Protein AF-A0A7S3UIX7-F1 (afdb_monomer_lite)

Structure (mmCIF, N/CA/C/O backbone):
data_AF-A0A7S3UIX7-F1
#
_entry.id   AF-A0A7S3UIX7-F1
#
loop_
_atom_site.group_PDB
_atom_site.id
_atom_site.type_symbol
_atom_site.label_atom_id
_atom_site.label_alt_id
_atom_site.label_comp_id
_atom_site.label_asym_id
_atom_site.label_entity_id
_atom_site.label_seq_id
_atom_site.pdbx_PDB_ins_code
_atom_site.Cartn_x
_atom_site.Cartn_y
_atom_site.Cartn_z
_atom_site.occupancy
_atom_site.B_iso_or_equiv
_atom_site.auth_seq_id
_atom_site.auth_comp_id
_atom_site.auth_asym_id
_atom_site.auth_atom_id
_atom_site.pdbx_PDB_model_num
ATOM 1 N N . HIS A 1 1 ? -2.272 9.940 -1.926 1.00 57.38 1 HIS A N 1
ATOM 2 C CA . HIS A 1 1 ? -2.613 10.553 -0.628 1.00 57.38 1 HIS A CA 1
ATOM 3 C C . HIS A 1 1 ? -4.108 10.822 -0.486 1.00 57.38 1 HIS A C 1
ATOM 5 O O . HIS A 1 1 ? -4.734 10.065 0.237 1.00 57.38 1 HIS A O 1
ATOM 11 N N . LEU A 1 2 ? -4.716 11.775 -1.211 1.00 64.00 2 LEU A N 1
ATOM 12 C CA . LEU A 1 2 ? -6.128 12.153 -0.989 1.00 64.00 2 LEU A CA 1
ATOM 13 C C . LEU A 1 2 ? -7.134 10.986 -1.111 1.00 64.00 2 LEU A C 1
ATOM 15 O O . LEU A 1 2 ? -7.957 10.786 -0.228 1.00 64.00 2 LEU A O 1
ATOM 19 N N . ALA A 1 3 ? -7.010 10.164 -2.160 1.00 70.06 3 ALA A N 1
ATOM 20 C CA . ALA A 1 3 ? -7.900 9.020 -2.390 1.00 70.06 3 ALA A CA 1
ATOM 21 C C . ALA A 1 3 ? -7.792 7.920 -1.314 1.00 70.06 3 ALA A C 1
ATOM 23 O O . ALA A 1 3 ? -8.774 7.248 -1.026 1.00 70.06 3 ALA A O 1
ATOM 24 N N . ILE A 1 4 ? -6.611 7.751 -0.709 1.00 74.06 4 ILE A N 1
ATOM 25 C CA . ILE A 1 4 ? -6.388 6.800 0.393 1.00 74.06 4 ILE A CA 1
ATOM 26 C C . ILE A 1 4 ? -6.925 7.398 1.700 1.00 74.06 4 ILE A C 1
ATOM 28 O O . ILE A 1 4 ? -7.635 6.722 2.433 1.00 74.06 4 ILE A O 1
ATOM 32 N N . GLY A 1 5 ? -6.677 8.690 1.942 1.00 76.88 5 GLY A N 1
ATOM 33 C CA . GLY A 1 5 ? -7.196 9.400 3.113 1.00 76.88 5 GLY A CA 1
ATOM 34 C C . GLY A 1 5 ? -8.725 9.392 3.195 1.00 76.88 5 GLY A C 1
ATOM 35 O O . GLY A 1 5 ? -9.280 9.181 4.266 1.00 76.88 5 GLY A O 1
ATOM 36 N N . MET A 1 6 ? -9.418 9.527 2.059 1.00 82.69 6 MET A N 1
ATOM 37 C CA . MET A 1 6 ? -10.884 9.418 2.008 1.00 82.69 6 MET A CA 1
ATOM 38 C C . MET A 1 6 ? -11.396 8.035 2.431 1.00 82.69 6 MET A C 1
ATOM 40 O O . MET A 1 6 ? -12.455 7.934 3.046 1.00 82.69 6 MET A O 1
ATOM 44 N N . LYS A 1 7 ? -10.647 6.966 2.138 1.00 84.31 7 LYS A N 1
ATOM 45 C CA . LYS A 1 7 ? -11.029 5.594 2.500 1.00 84.31 7 LYS A CA 1
ATOM 46 C C . LYS A 1 7 ? -10.912 5.345 4.005 1.00 84.31 7 LYS A C 1
ATOM 48 O O . LYS A 1 7 ? -11.745 4.628 4.548 1.00 84.31 7 LYS A O 1
ATOM 53 N N . PHE A 1 8 ? -9.969 5.991 4.695 1.00 85.44 8 PHE A N 1
ATOM 54 C CA . PHE A 1 8 ? -9.838 5.875 6.152 1.00 85.44 8 PHE A CA 1
ATOM 55 C C . PHE A 1 8 ? -11.070 6.359 6.927 1.00 85.44 8 PHE A C 1
ATOM 57 O O . PHE A 1 8 ? -11.360 5.833 8.003 1.00 85.44 8 PHE A O 1
ATOM 64 N N . GLY A 1 9 ? -11.830 7.305 6.364 1.00 86.38 9 GLY A N 1
ATOM 65 C CA . GLY A 1 9 ? -13.025 7.879 6.990 1.00 86.38 9 GLY A CA 1
ATOM 66 C C . GLY A 1 9 ? -14.202 6.912 7.159 1.00 86.38 9 GLY A C 1
ATOM 67 O O . GLY A 1 9 ? -15.184 7.267 7.803 1.00 86.38 9 GLY A O 1
ATOM 68 N N . SER A 1 10 ? -14.124 5.693 6.615 1.00 91.88 10 SER A N 1
ATOM 69 C CA . SER A 1 10 ? -15.179 4.679 6.731 1.00 91.88 10 SER A CA 1
ATOM 70 C C . SER A 1 10 ? -14.594 3.300 7.015 1.00 91.88 10 SER A C 1
ATOM 72 O O . SER A 1 10 ? -13.505 2.978 6.545 1.00 91.88 10 SER A O 1
ATOM 74 N N . GLN A 1 11 ? -15.328 2.464 7.752 1.00 92.44 11 GLN A N 1
ATOM 75 C CA . GLN A 1 11 ? -14.916 1.080 8.003 1.00 92.44 11 GLN A CA 1
ATOM 76 C C . GLN A 1 11 ? -14.789 0.289 6.694 1.00 92.44 11 GLN A C 1
ATOM 78 O O . GLN A 1 11 ? -13.800 -0.405 6.490 1.00 92.44 11 GLN A O 1
ATOM 83 N N . GLU A 1 12 ? -15.741 0.449 5.772 1.00 92.81 12 GLU A N 1
ATOM 84 C CA . GLU A 1 12 ? -15.696 -0.192 4.453 1.00 92.81 12 GLU A CA 1
ATOM 85 C C . GLU A 1 12 ? -14.441 0.207 3.664 1.00 92.81 12 GLU A C 1
ATOM 87 O O . GLU A 1 12 ? -13.734 -0.651 3.141 1.00 92.81 12 GLU A O 1
ATOM 92 N N . GLY A 1 13 ? -14.103 1.500 3.639 1.00 90.12 13 GLY A N 1
ATOM 93 C CA . GLY A 1 13 ? -12.897 1.975 2.969 1.00 90.12 13 GLY A CA 1
ATOM 94 C C . GLY A 1 13 ? -11.610 1.446 3.605 1.00 90.12 13 GLY A C 1
ATOM 95 O O . GLY A 1 13 ? -10.669 1.115 2.883 1.00 90.12 13 GLY A O 1
ATOM 96 N N . ARG A 1 14 ? -11.571 1.297 4.935 1.00 90.06 14 ARG A N 1
ATOM 97 C CA . ARG A 1 14 ? -10.450 0.650 5.634 1.00 90.06 14 ARG A CA 1
ATOM 98 C C . ARG A 1 14 ? -10.313 -0.821 5.245 1.00 90.06 14 ARG A C 1
ATOM 100 O O . ARG A 1 14 ? -9.222 -1.235 4.873 1.00 90.06 14 ARG A O 1
ATOM 107 N N . ARG A 1 15 ? -11.411 -1.579 5.222 1.00 91.38 15 ARG A N 1
ATOM 108 C CA . ARG A 1 15 ? -11.419 -2.996 4.813 1.00 91.38 15 ARG A CA 1
ATOM 109 C C . ARG A 1 15 ? -11.020 -3.185 3.349 1.00 91.38 15 ARG A C 1
ATOM 111 O O . ARG A 1 15 ? -10.289 -4.118 3.021 1.00 91.38 15 ARG A O 1
ATOM 118 N N . GLU A 1 16 ? -11.441 -2.279 2.466 1.00 88.81 16 GLU A N 1
ATOM 119 C CA . GLU A 1 16 ? -11.004 -2.277 1.067 1.00 88.81 16 GLU A CA 1
ATOM 120 C C . GLU A 1 16 ? -9.486 -2.087 0.958 1.00 88.81 16 GLU A C 1
ATOM 122 O O . GLU A 1 16 ? -8.826 -2.811 0.210 1.00 88.81 16 GLU A O 1
ATOM 127 N N . LEU A 1 17 ? -8.922 -1.132 1.705 1.00 86.06 17 LEU A N 1
ATOM 128 C CA . LEU A 1 17 ? -7.478 -0.908 1.736 1.00 86.06 17 LEU A CA 1
ATOM 129 C C . LEU A 1 17 ? -6.737 -2.117 2.315 1.00 86.06 17 LEU A C 1
ATOM 131 O O . LEU A 1 17 ? -5.776 -2.574 1.701 1.00 86.06 17 LEU A O 1
ATOM 135 N N . GLU A 1 18 ? -7.203 -2.677 3.430 1.00 86.38 18 GLU A N 1
ATOM 136 C CA . GLU A 1 18 ? -6.611 -3.877 4.029 1.00 86.38 18 GLU A CA 1
ATOM 137 C C . GLU A 1 18 ? -6.583 -5.034 3.022 1.00 86.38 18 GLU A C 1
ATOM 139 O O . GLU A 1 18 ? -5.521 -5.583 2.735 1.00 86.38 18 GLU A O 1
ATOM 144 N N . SER A 1 19 ? -7.701 -5.318 2.352 1.00 86.25 19 SER A N 1
ATOM 145 C CA . SER A 1 19 ? -7.775 -6.360 1.321 1.00 86.25 19 SER A CA 1
ATOM 146 C C . SER A 1 19 ? -6.859 -6.083 0.117 1.00 86.25 19 SER A C 1
ATOM 148 O O . SER A 1 19 ? -6.091 -6.949 -0.334 1.00 86.25 19 SER A O 1
ATOM 150 N N . LYS A 1 20 ? -6.887 -4.852 -0.412 1.00 83.69 20 LYS A N 1
ATOM 151 C CA . LYS A 1 20 ? -6.087 -4.476 -1.586 1.00 83.69 20 LYS A CA 1
ATOM 152 C C . LYS A 1 20 ? -4.600 -4.555 -1.302 1.00 83.69 20 LYS A C 1
ATOM 154 O O . LYS A 1 20 ? -3.867 -5.065 -2.148 1.00 83.69 20 LYS A O 1
ATOM 159 N N . PHE A 1 21 ? -4.163 -4.114 -0.132 1.00 80.31 21 PHE A N 1
ATOM 160 C CA . PHE A 1 21 ? -2.755 -4.114 0.245 1.00 80.31 21 PHE A CA 1
ATOM 161 C C . PHE A 1 21 ? -2.324 -5.419 0.930 1.00 80.31 21 PHE A C 1
ATOM 163 O O . PHE A 1 21 ? -1.132 -5.651 1.063 1.00 80.31 21 PHE A O 1
ATOM 170 N N . GLY A 1 22 ? -3.247 -6.338 1.233 1.00 77.38 22 GLY A N 1
ATOM 171 C CA . GLY A 1 22 ? -2.921 -7.597 1.912 1.00 77.38 22 GLY A CA 1
ATOM 172 C C . GLY A 1 22 ? -2.535 -7.389 3.377 1.00 77.38 22 GLY A C 1
ATOM 173 O O . GLY A 1 22 ? -1.679 -8.106 3.886 1.00 77.38 22 GLY A O 1
ATOM 174 N N . LEU A 1 23 ? -3.131 -6.379 4.013 1.00 78.94 23 LEU A N 1
ATOM 175 C CA . LEU A 1 23 ? -3.046 -6.129 5.449 1.00 78.94 23 LEU A CA 1
ATOM 176 C C . LEU A 1 23 ? -4.073 -6.997 6.181 1.00 78.94 23 LEU A C 1
ATOM 178 O O . LEU A 1 23 ? -5.005 -7.526 5.567 1.00 78.94 23 LEU A O 1
ATOM 182 N N . CYS A 1 24 ? -3.925 -7.107 7.495 1.00 80.31 24 CYS A N 1
ATOM 183 C CA . CYS A 1 24 ? -4.899 -7.802 8.317 1.00 80.31 24 CYS A CA 1
ATOM 184 C C . CYS A 1 24 ? -6.037 -6.892 8.752 1.00 80.31 24 CYS A C 1
ATOM 186 O O . CYS A 1 24 ? -5.928 -5.665 8.779 1.00 80.31 24 CYS A O 1
ATOM 188 N N . GLU A 1 25 ? -7.159 -7.527 9.081 1.00 84.69 25 GLU A N 1
ATOM 189 C CA . GLU A 1 25 ? -8.307 -6.811 9.600 1.00 84.69 25 GLU A CA 1
ATOM 190 C C . GLU A 1 25 ? -7.926 -6.099 10.901 1.00 84.69 25 GLU A C 1
ATOM 192 O O . GLU A 1 25 ? -7.477 -6.735 11.856 1.00 84.69 25 GLU A O 1
ATOM 197 N N . GLY A 1 26 ? -8.107 -4.780 10.945 1.00 83.06 26 GLY A N 1
ATOM 198 C CA . GLY A 1 26 ? -7.760 -3.986 12.119 1.00 83.06 26 GLY A CA 1
ATOM 199 C C . GLY A 1 26 ? -6.481 -3.164 11.961 1.00 83.06 26 GLY A C 1
ATOM 200 O O . GLY A 1 26 ? -6.235 -2.278 12.782 1.00 83.06 26 GLY A O 1
ATOM 201 N N . ASP A 1 27 ? -5.693 -3.417 10.911 1.00 80.44 27 ASP A N 1
ATOM 202 C CA . ASP A 1 27 ? -4.420 -2.733 10.653 1.00 80.44 27 ASP A CA 1
ATOM 203 C C . ASP A 1 27 ? -4.595 -1.252 10.322 1.00 80.44 27 ASP A C 1
ATOM 205 O O . ASP A 1 27 ? -3.613 -0.522 10.325 1.00 80.44 27 ASP A O 1
ATOM 209 N N . LEU A 1 28 ? -5.818 -0.783 10.052 1.00 85.88 28 LEU A N 1
ATOM 210 C CA . LEU A 1 28 ? -6.094 0.625 9.759 1.00 85.88 28 LEU A CA 1
ATOM 211 C C . LEU A 1 28 ? -7.068 1.288 10.746 1.00 85.88 28 LEU A C 1
ATOM 213 O O . LEU A 1 28 ? -7.547 2.389 10.473 1.00 85.88 28 LEU A O 1
ATOM 217 N N . GLU A 1 29 ? -7.396 0.661 11.880 1.00 87.38 29 GLU A N 1
ATOM 218 C CA . GLU A 1 29 ? -8.487 1.153 12.744 1.00 87.38 29 GLU A CA 1
ATOM 219 C C . GLU A 1 29 ? -8.185 2.439 13.502 1.00 87.38 29 GLU A C 1
ATOM 221 O O . GLU A 1 29 ? -9.116 3.168 13.845 1.00 87.38 29 GLU A O 1
ATOM 226 N N . THR A 1 30 ? -6.912 2.748 13.739 1.00 85.38 30 THR A N 1
ATOM 227 C CA . THR A 1 30 ? -6.527 3.976 14.441 1.00 85.38 30 THR A CA 1
ATOM 228 C C . THR A 1 30 ? -5.795 4.943 13.511 1.00 85.38 30 THR A C 1
ATOM 230 O O . THR A 1 30 ? -5.122 4.501 12.572 1.00 85.38 30 THR A O 1
ATOM 233 N N . PRO A 1 31 ? -5.884 6.265 13.751 1.00 84.50 31 PRO A N 1
ATOM 234 C CA . PRO A 1 31 ? -5.144 7.257 12.973 1.00 84.50 31 PRO A CA 1
ATOM 235 C C . PRO A 1 31 ? -3.633 7.001 12.940 1.00 84.50 31 PRO A C 1
ATOM 237 O O . PRO A 1 31 ? -3.000 7.194 11.908 1.00 84.50 31 PRO A O 1
ATOM 240 N N . GLU A 1 32 ? -3.046 6.518 14.035 1.00 79.56 32 GLU A N 1
ATOM 241 C CA . GLU A 1 32 ? -1.616 6.200 14.120 1.00 79.56 32 GLU A CA 1
ATOM 242 C C . GLU A 1 32 ? -1.237 5.077 13.151 1.00 79.56 32 GLU A C 1
ATOM 244 O O . GLU A 1 32 ? -0.254 5.189 12.419 1.00 79.56 32 GLU A O 1
ATOM 249 N N . LEU A 1 33 ? -2.046 4.018 13.092 1.00 77.56 33 LEU A N 1
ATOM 250 C CA . LEU A 1 33 ? -1.836 2.912 12.164 1.00 77.56 33 LEU A CA 1
ATOM 251 C C . LEU A 1 33 ? -2.044 3.337 10.702 1.00 77.56 33 LEU A C 1
ATOM 253 O O . LEU A 1 33 ? -1.279 2.943 9.822 1.00 77.56 33 LEU A O 1
ATOM 257 N N . GLN A 1 34 ? -3.022 4.208 10.441 1.00 82.69 34 GLN A N 1
ATOM 258 C CA . GLN A 1 34 ? -3.241 4.800 9.117 1.00 82.69 34 GLN A CA 1
ATOM 259 C C . GLN A 1 34 ? -2.037 5.636 8.667 1.00 82.69 34 GLN A C 1
ATOM 261 O O . GLN A 1 34 ? -1.598 5.525 7.520 1.00 82.69 34 GLN A O 1
ATOM 266 N N . ILE A 1 35 ? -1.475 6.440 9.575 1.00 76.75 35 ILE A N 1
ATOM 267 C CA . ILE A 1 35 ? -0.267 7.233 9.331 1.00 76.75 35 ILE A CA 1
ATOM 268 C C . ILE A 1 35 ? 0.911 6.309 9.021 1.00 76.75 35 ILE A C 1
ATOM 270 O O . ILE A 1 35 ? 1.577 6.499 8.002 1.00 76.75 35 ILE A O 1
ATOM 274 N N . LEU A 1 36 ? 1.139 5.273 9.829 1.00 71.81 36 LEU A N 1
ATOM 275 C CA . LEU A 1 36 ? 2.227 4.320 9.598 1.00 71.81 36 LEU A CA 1
ATOM 276 C C . LEU A 1 36 ? 2.090 3.579 8.268 1.00 71.81 36 LEU A C 1
ATOM 278 O O . LEU A 1 36 ? 3.073 3.465 7.534 1.00 71.81 36 LEU A O 1
ATOM 282 N N . PHE A 1 37 ? 0.877 3.163 7.900 1.00 75.81 37 PHE A N 1
ATOM 283 C CA . PHE A 1 37 ? 0.612 2.615 6.574 1.00 75.81 37 PHE A CA 1
ATOM 284 C C . PHE A 1 37 ? 0.954 3.627 5.471 1.00 75.81 37 PHE A C 1
ATOM 286 O O . PHE A 1 37 ? 1.558 3.267 4.465 1.00 75.81 37 PHE A O 1
ATOM 293 N N . THR A 1 38 ? 0.639 4.914 5.636 1.00 72.50 38 THR A N 1
ATOM 294 C CA . THR A 1 38 ? 1.022 5.919 4.629 1.00 72.50 38 THR A CA 1
ATOM 295 C C . THR A 1 38 ? 2.511 6.263 4.596 1.00 72.50 38 THR A C 1
ATOM 297 O O . THR A 1 38 ? 2.979 6.699 3.549 1.00 72.50 38 THR A O 1
ATOM 300 N N . LEU A 1 39 ? 3.251 6.094 5.695 1.00 63.38 39 LEU A N 1
ATOM 301 C CA . LEU A 1 39 ? 4.646 6.537 5.815 1.00 63.38 39 LEU A CA 1
ATOM 302 C C . LEU A 1 39 ? 5.670 5.422 5.584 1.00 63.38 39 LEU A C 1
ATOM 304 O O . LEU A 1 39 ? 6.6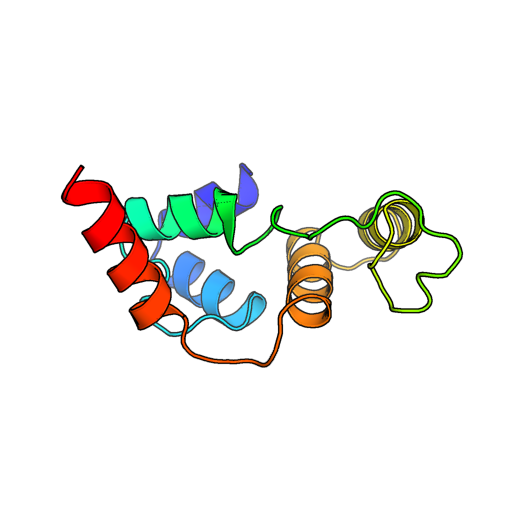47 5.630 4.869 1.00 63.38 39 LEU A O 1
ATOM 308 N N . TYR A 1 40 ? 5.465 4.260 6.199 1.00 57.72 40 TYR A N 1
ATOM 309 C CA . TYR A 1 40 ? 6.481 3.209 6.295 1.00 57.72 40 TYR A CA 1
ATOM 310 C C . TYR A 1 40 ? 6.138 1.979 5.473 1.00 57.72 40 TYR A C 1
ATOM 312 O O . TYR A 1 40 ? 7.026 1.333 4.923 1.00 57.72 40 TYR A O 1
ATOM 320 N N . ASP A 1 41 ? 4.851 1.658 5.398 1.00 57.44 41 ASP A N 1
ATOM 321 C CA . ASP A 1 41 ? 4.444 0.278 5.176 1.00 57.44 41 ASP A CA 1
ATOM 322 C C . ASP A 1 41 ? 3.304 0.140 4.171 1.00 57.44 41 ASP A C 1
ATOM 324 O O . ASP A 1 41 ? 2.618 -0.873 4.166 1.00 57.44 41 ASP A O 1
ATOM 328 N N . GLY A 1 42 ? 3.089 1.135 3.311 1.00 56.81 42 GLY A N 1
ATOM 329 C CA . GLY A 1 42 ? 1.985 1.157 2.350 1.00 56.81 42 GLY A CA 1
ATOM 330 C C . GLY A 1 42 ? 2.326 1.888 1.058 1.00 56.81 42 GLY A C 1
ATOM 331 O O . GLY A 1 42 ? 3.409 1.720 0.503 1.00 56.81 42 GLY A O 1
ATOM 332 N N . ALA A 1 43 ? 1.381 2.678 0.542 1.00 52.53 43 ALA A N 1
ATOM 333 C CA . ALA A 1 43 ? 1.339 3.147 -0.851 1.00 52.53 43 ALA A CA 1
ATOM 334 C C . ALA A 1 43 ? 2.586 3.887 -1.385 1.00 52.53 43 ALA A C 1
ATOM 336 O O . ALA A 1 43 ? 2.736 4.012 -2.599 1.00 52.53 43 ALA A O 1
ATOM 337 N N . THR A 1 44 ? 3.460 4.389 -0.517 1.00 53.62 44 THR A N 1
ATOM 338 C CA . THR A 1 44 ? 4.689 5.120 -0.874 1.00 53.62 44 THR A CA 1
ATOM 339 C C . THR A 1 44 ? 5.963 4.472 -0.328 1.00 53.62 44 THR A C 1
ATOM 341 O O . THR A 1 44 ? 7.049 4.863 -0.746 1.00 53.62 44 THR A O 1
ATOM 344 N N . GLY A 1 45 ? 5.851 3.458 0.540 1.00 56.50 45 GLY A N 1
ATOM 345 C CA . GLY A 1 45 ? 6.963 2.780 1.222 1.00 56.50 45 GLY A CA 1
ATOM 346 C C . GLY A 1 45 ? 7.730 1.788 0.342 1.00 56.50 45 GLY A C 1
ATOM 347 O O . GLY A 1 45 ? 8.259 0.791 0.828 1.00 56.50 45 GLY A O 1
ATOM 348 N N . VAL A 1 46 ? 7.763 2.012 -0.972 1.00 58.31 46 VAL A N 1
ATOM 349 C CA . VAL A 1 46 ? 8.536 1.170 -1.886 1.00 58.31 46 VAL A CA 1
ATOM 350 C C . VAL A 1 46 ? 10.007 1.493 -1.660 1.00 58.31 46 VAL A C 1
ATOM 352 O O . VAL A 1 46 ? 10.435 2.618 -1.917 1.00 58.31 46 VAL A O 1
ATOM 355 N N . LYS A 1 47 ? 10.788 0.517 -1.182 1.00 58.00 47 LYS A N 1
ATOM 356 C CA . LYS A 1 47 ? 12.249 0.631 -1.159 1.00 58.00 47 LYS A CA 1
ATOM 357 C C . LYS A 1 47 ? 12.730 0.726 -2.603 1.00 58.00 47 LYS A C 1
ATOM 359 O O . LYS A 1 47 ? 12.824 -0.272 -3.307 1.00 58.00 47 LYS A O 1
ATOM 364 N N . LEU A 1 48 ? 12.954 1.953 -3.058 1.00 57.78 48 LEU A N 1
ATOM 365 C CA . LEU A 1 48 ? 13.518 2.220 -4.367 1.00 57.78 48 LEU A CA 1
ATOM 366 C C . LEU A 1 48 ? 15.017 1.966 -4.284 1.00 57.78 48 LEU A C 1
ATOM 368 O O . LEU A 1 48 ? 15.762 2.783 -3.745 1.00 57.78 48 LEU A O 1
ATOM 372 N N . GLU A 1 49 ? 15.462 0.849 -4.842 1.00 57.97 49 GLU A N 1
ATOM 373 C CA . GLU A 1 49 ? 16.866 0.711 -5.200 1.00 57.97 49 GLU A CA 1
ATOM 374 C C . GLU A 1 49 ? 17.098 1.661 -6.385 1.00 57.97 49 GLU A C 1
ATOM 376 O O . GLU A 1 49 ? 16.457 1.567 -7.437 1.00 57.97 49 GLU A O 1
ATOM 381 N N . TYR A 1 50 ? 17.907 2.698 -6.159 1.00 52.28 50 TYR A N 1
ATOM 382 C CA . TYR A 1 50 ? 18.147 3.807 -7.086 1.00 52.28 50 TYR A CA 1
ATOM 383 C C . TYR A 1 50 ? 18.577 3.299 -8.469 1.00 52.28 50 TYR A C 1
ATOM 385 O O . TYR A 1 50 ? 19.755 3.062 -8.685 1.00 52.28 50 TYR A O 1
ATOM 393 N N . ASN A 1 51 ? 17.631 3.156 -9.410 1.00 55.69 51 ASN A N 1
ATOM 394 C CA . ASN A 1 51 ? 17.874 2.793 -10.816 1.00 55.69 51 ASN A CA 1
ATOM 395 C C . ASN A 1 51 ? 18.970 1.731 -11.023 1.00 55.69 51 ASN A C 1
ATOM 397 O O . ASN A 1 51 ? 19.707 1.809 -12.007 1.00 55.69 51 ASN A O 1
ATOM 401 N N . ASP A 1 52 ? 19.080 0.761 -10.112 1.00 59.00 52 ASP A N 1
ATOM 402 C CA . ASP A 1 52 ? 20.141 -0.230 -10.192 1.00 59.00 52 ASP A CA 1
ATOM 403 C C . ASP A 1 52 ? 19.908 -1.062 -11.468 1.00 59.00 52 ASP A C 1
ATOM 405 O O . ASP A 1 52 ? 18.825 -1.639 -11.638 1.00 59.00 52 ASP A O 1
ATOM 409 N N . PRO A 1 53 ? 20.855 -1.078 -12.424 1.00 60.88 53 PRO A N 1
ATOM 410 C CA . PRO A 1 53 ? 20.714 -1.864 -13.642 1.00 60.88 53 PRO A CA 1
ATOM 411 C C . PRO A 1 53 ? 20.662 -3.377 -13.374 1.00 60.88 53 PRO A C 1
ATOM 413 O O . PRO A 1 53 ? 20.152 -4.104 -14.222 1.00 60.88 53 PRO A O 1
ATOM 416 N N . LEU A 1 54 ? 21.124 -3.842 -12.207 1.00 68.69 54 LEU A N 1
ATOM 417 C CA . LEU A 1 54 ? 21.039 -5.236 -11.750 1.00 68.69 54 LEU A CA 1
ATOM 418 C C . LEU A 1 54 ? 19.669 -5.580 -11.144 1.00 68.69 54 LEU A C 1
ATOM 420 O O . LEU A 1 54 ? 19.406 -6.718 -10.755 1.00 68.69 54 LEU A O 1
ATOM 424 N N . CYS A 1 55 ? 18.768 -4.600 -11.072 1.00 67.44 55 CYS A N 1
ATOM 425 C CA . CYS A 1 55 ? 17.435 -4.756 -10.524 1.00 67.44 55 CYS A CA 1
ATOM 426 C C . CYS A 1 55 ? 16.496 -5.441 -11.533 1.00 67.44 55 CYS A C 1
ATOM 428 O O . CYS A 1 55 ? 15.725 -4.819 -12.283 1.00 67.44 55 CYS A O 1
ATOM 430 N N . GLU A 1 56 ? 16.573 -6.769 -11.562 1.00 69.44 56 GLU A N 1
ATOM 431 C CA . GLU A 1 56 ? 15.813 -7.602 -12.496 1.00 69.44 56 GLU A CA 1
ATOM 432 C C . GLU A 1 56 ? 14.350 -7.785 -12.077 1.00 69.44 56 GLU A C 1
ATOM 434 O O . GLU A 1 56 ? 13.484 -7.919 -12.943 1.00 69.44 56 GLU A O 1
ATOM 439 N N . LYS A 1 57 ? 14.044 -7.675 -10.776 1.00 70.88 57 LYS A N 1
ATOM 440 C CA . LYS A 1 57 ? 12.685 -7.835 -10.233 1.00 70.88 57 LYS A CA 1
ATOM 441 C C . LYS A 1 57 ? 11.696 -6.804 -10.794 1.00 70.88 57 LYS A C 1
ATOM 443 O O . LYS A 1 57 ? 12.059 -5.711 -11.249 1.00 70.88 57 LYS A O 1
ATOM 448 N N . ASP A 1 58 ? 10.414 -7.150 -10.769 1.00 68.94 58 ASP A N 1
ATOM 449 C CA . ASP A 1 58 ? 9.354 -6.210 -11.119 1.00 68.94 58 ASP A CA 1
ATOM 450 C C . ASP A 1 58 ? 9.241 -5.104 -10.067 1.00 68.94 58 ASP A C 1
ATOM 452 O O . ASP A 1 58 ? 9.385 -5.337 -8.871 1.00 68.94 58 ASP A O 1
ATOM 456 N N . TYR A 1 59 ? 9.005 -3.876 -10.535 1.00 73.44 59 TYR A N 1
ATOM 457 C CA . TYR A 1 59 ? 8.795 -2.684 -9.697 1.00 73.44 59 TYR A CA 1
ATOM 458 C C . TYR A 1 59 ? 9.913 -2.361 -8.702 1.00 73.44 59 TYR A C 1
ATOM 460 O O . TYR A 1 59 ? 9.660 -1.715 -7.692 1.00 73.44 59 TYR A O 1
ATOM 468 N N . CYS A 1 60 ? 11.139 -2.774 -9.003 1.00 71.12 60 CYS A N 1
ATOM 469 C CA . CYS A 1 60 ? 12.280 -2.563 -8.122 1.00 71.12 60 CYS A CA 1
ATOM 470 C C . CYS A 1 60 ? 13.097 -1.301 -8.485 1.00 71.12 60 CYS A C 1
ATOM 472 O O . CYS A 1 60 ? 13.913 -0.831 -7.701 1.00 71.12 60 CYS A O 1
ATOM 474 N N . ASN A 1 61 ? 12.824 -0.694 -9.652 1.00 72.62 61 ASN A N 1
ATOM 475 C CA . ASN A 1 61 ? 13.358 0.612 -10.041 1.00 72.62 61 ASN A CA 1
ATOM 476 C C . ASN A 1 61 ? 12.250 1.600 -10.441 1.00 72.62 61 ASN A C 1
ATOM 478 O O . ASN A 1 61 ? 11.140 1.217 -10.833 1.00 72.62 61 ASN A O 1
ATOM 482 N N . ILE A 1 62 ? 12.576 2.896 -10.386 1.00 76.50 62 ILE A N 1
ATOM 483 C CA . ILE A 1 62 ? 11.609 3.975 -10.623 1.00 76.50 62 ILE A CA 1
ATOM 484 C C . ILE A 1 62 ? 11.031 3.949 -12.043 1.00 76.50 62 ILE A C 1
ATOM 486 O O . ILE A 1 62 ? 9.846 4.213 -12.212 1.00 76.50 62 ILE A O 1
ATOM 490 N N . LYS A 1 63 ? 11.804 3.555 -13.068 1.00 78.56 63 LYS A N 1
ATOM 491 C CA . LYS A 1 63 ? 11.293 3.461 -14.449 1.00 78.56 63 LYS A CA 1
ATOM 492 C C . LYS A 1 63 ? 10.179 2.417 -14.565 1.00 78.56 63 LYS A C 1
ATOM 494 O O . LYS A 1 63 ? 9.135 2.706 -15.151 1.00 78.56 63 LYS A O 1
ATOM 499 N N . LYS A 1 64 ? 10.376 1.227 -13.988 1.00 78.88 64 LYS A N 1
ATOM 500 C CA . LYS A 1 64 ? 9.385 0.138 -13.973 1.00 78.88 64 LYS A CA 1
ATOM 501 C C . LYS A 1 64 ? 8.136 0.533 -13.174 1.00 78.88 64 LYS A C 1
ATOM 503 O O . LYS A 1 64 ? 7.018 0.300 -13.635 1.00 78.88 64 LYS A O 1
ATOM 508 N N . ILE A 1 65 ? 8.308 1.197 -12.029 1.00 79.25 65 ILE A N 1
ATOM 509 C CA . ILE A 1 65 ? 7.196 1.722 -11.218 1.00 79.25 65 ILE A CA 1
ATOM 510 C C . ILE A 1 65 ? 6.406 2.782 -11.990 1.00 79.25 65 ILE A C 1
ATOM 512 O O . ILE A 1 65 ? 5.191 2.658 -12.137 1.00 79.25 65 ILE A O 1
ATOM 516 N N . CYS A 1 66 ? 7.077 3.790 -12.550 1.00 81.56 66 CYS A N 1
ATOM 517 C CA . CYS A 1 66 ? 6.426 4.836 -13.335 1.00 81.56 66 CYS A CA 1
ATOM 518 C C . CYS A 1 66 ? 5.678 4.254 -14.538 1.00 81.56 66 CYS A C 1
ATOM 520 O O . CYS A 1 66 ? 4.559 4.680 -14.821 1.00 81.56 66 CYS A O 1
ATOM 522 N N . ALA A 1 67 ? 6.241 3.251 -15.218 1.00 84.81 67 ALA A N 1
ATOM 523 C CA . ALA A 1 67 ? 5.564 2.575 -16.320 1.00 84.81 67 ALA A CA 1
ATOM 524 C C . ALA A 1 67 ? 4.255 1.900 -15.869 1.00 84.81 67 ALA A C 1
ATOM 526 O O . ALA A 1 67 ? 3.242 2.051 -16.549 1.00 84.81 67 ALA A O 1
ATOM 527 N N . LYS A 1 68 ? 4.240 1.221 -14.712 1.00 84.81 68 LYS A N 1
ATOM 528 C CA . LYS A 1 68 ? 3.019 0.615 -14.146 1.00 84.81 68 LYS A CA 1
ATOM 529 C C . LYS A 1 68 ? 1.994 1.667 -13.728 1.00 84.81 68 LYS A C 1
ATOM 531 O O . LYS A 1 68 ? 0.806 1.487 -13.975 1.00 84.81 68 LYS A O 1
ATOM 536 N N . LEU A 1 69 ? 2.438 2.773 -13.131 1.00 83.50 69 LEU A N 1
ATOM 537 C CA . LEU A 1 69 ? 1.542 3.846 -12.691 1.00 83.50 69 LEU A CA 1
ATOM 538 C C . LEU A 1 69 ? 0.883 4.571 -13.878 1.00 83.50 69 LEU A C 1
ATOM 540 O O . LEU A 1 69 ? -0.319 4.842 -13.849 1.00 83.50 69 LEU A O 1
ATOM 544 N N . THR A 1 70 ? 1.645 4.832 -14.942 1.00 83.81 70 THR A N 1
ATOM 545 C CA . THR A 1 70 ? 1.214 5.670 -16.079 1.00 83.81 70 THR A CA 1
ATOM 546 C C . THR A 1 70 ? 0.536 4.907 -17.219 1.00 83.81 70 THR A C 1
ATOM 548 O O . THR A 1 70 ? -0.165 5.524 -18.017 1.00 83.81 70 THR A O 1
ATOM 551 N N . LYS A 1 71 ? 0.691 3.579 -17.307 1.00 83.94 71 LYS A N 1
ATOM 552 C CA . LYS A 1 71 ? 0.084 2.746 -18.364 1.00 83.94 71 LYS A CA 1
ATOM 553 C C . LYS A 1 71 ? -1.087 1.905 -17.843 1.00 83.94 71 LYS A C 1
ATOM 555 O O . LYS A 1 71 ? -1.191 1.640 -16.650 1.00 83.94 71 LYS A O 1
ATOM 560 N N . GLY A 1 72 ? -1.967 1.462 -18.742 1.00 82.62 72 GLY A N 1
ATOM 561 C CA . GLY A 1 72 ? -3.077 0.546 -18.433 1.00 82.62 72 GLY A CA 1
ATOM 562 C C . GLY A 1 72 ? -4.347 1.217 -17.891 1.00 82.62 72 GLY A C 1
ATOM 563 O O . GLY A 1 72 ? -4.336 2.389 -17.519 1.00 82.62 72 GLY A O 1
ATOM 564 N N . LYS A 1 73 ? -5.444 0.445 -17.865 1.00 86.75 73 LYS A N 1
ATOM 565 C CA . LYS A 1 73 ? -6.797 0.885 -17.461 1.00 86.75 73 LYS A CA 1
ATOM 566 C C . LYS A 1 73 ? -7.107 0.685 -15.969 1.00 86.75 73 LYS A C 1
ATOM 568 O O . LYS A 1 73 ? -8.163 1.107 -15.516 1.00 86.75 73 LYS A O 1
ATOM 573 N N . GLU A 1 74 ? -6.221 0.023 -15.224 1.00 85.69 74 GLU A N 1
ATOM 574 C CA . GLU A 1 74 ? -6.376 -0.206 -13.780 1.00 85.69 74 GLU A CA 1
ATOM 575 C C . GLU A 1 74 ? -6.416 1.120 -13.007 1.00 85.69 74 GLU A C 1
ATOM 577 O O . GLU A 1 74 ? -5.760 2.098 -13.395 1.00 85.69 74 GLU A O 1
ATOM 582 N N . SER A 1 75 ? -7.134 1.137 -11.880 1.00 85.12 75 SER A N 1
ATOM 583 C CA . SER A 1 75 ? -7.154 2.302 -11.000 1.00 85.12 75 SER A CA 1
ATOM 584 C C . SER A 1 75 ? -5.765 2.557 -10.406 1.00 85.12 75 SER A C 1
ATOM 586 O O . SER A 1 75 ? -4.945 1.647 -10.248 1.00 85.12 75 SER A O 1
ATOM 588 N N . LEU A 1 76 ? -5.488 3.811 -10.037 1.00 82.31 76 LEU A N 1
ATOM 589 C CA . LEU A 1 76 ? -4.233 4.154 -9.366 1.00 82.31 76 LEU A CA 1
ATOM 590 C C . LEU A 1 76 ? -4.047 3.346 -8.071 1.00 82.31 76 LEU A C 1
ATOM 592 O O . LEU A 1 76 ? -2.932 2.942 -7.758 1.00 82.31 76 LEU A O 1
ATOM 596 N N . LEU A 1 77 ? -5.138 3.072 -7.351 1.00 79.94 77 LEU A N 1
ATOM 597 C CA . LEU A 1 77 ? -5.110 2.301 -6.111 1.00 79.94 77 LEU A CA 1
ATOM 598 C C . LEU A 1 77 ? -4.698 0.842 -6.355 1.00 79.94 77 LEU A C 1
ATOM 600 O O . LEU A 1 77 ? -3.859 0.322 -5.626 1.00 79.94 77 LEU A O 1
ATOM 604 N N . ASP A 1 78 ? -5.213 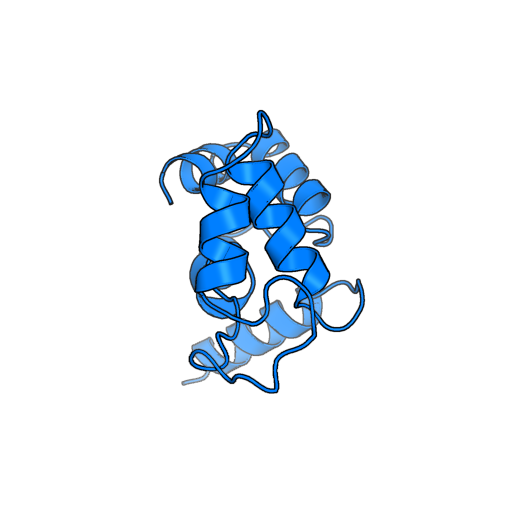0.214 -7.414 1.00 83.19 78 ASP A N 1
ATOM 605 C CA . ASP A 1 78 ? -4.863 -1.167 -7.779 1.00 83.19 78 ASP A CA 1
ATOM 606 C C . ASP A 1 78 ? -3.405 -1.290 -8.226 1.00 83.19 78 ASP A C 1
ATOM 608 O O . ASP A 1 78 ? -2.700 -2.239 -7.870 1.00 83.19 78 ASP A O 1
ATOM 612 N N . LYS A 1 79 ? -2.916 -0.292 -8.968 1.00 83.25 79 LYS A N 1
ATOM 613 C CA . LYS A 1 79 ? -1.512 -0.229 -9.383 1.00 83.25 79 LYS A CA 1
ATOM 614 C C . LYS A 1 79 ? -0.585 -0.119 -8.173 1.00 83.25 79 LYS A C 1
ATOM 616 O O . LYS A 1 79 ? 0.400 -0.851 -8.104 1.00 83.25 79 LYS A O 1
ATOM 621 N N . LEU A 1 80 ? -0.919 0.742 -7.209 1.00 79.00 80 LEU A N 1
ATOM 622 C CA . LEU A 1 80 ? -0.158 0.898 -5.965 1.00 79.00 80 LEU A CA 1
ATOM 623 C C . LEU A 1 80 ? -0.188 -0.374 -5.113 1.00 79.00 80 LEU A C 1
ATOM 625 O O . LEU A 1 80 ? 0.857 -0.808 -4.639 1.00 79.00 80 LEU A O 1
ATOM 629 N N . ALA A 1 81 ? -1.351 -1.011 -4.982 1.00 79.19 81 ALA A N 1
ATOM 630 C CA . ALA A 1 81 ? -1.499 -2.286 -4.286 1.00 79.19 81 ALA A CA 1
ATOM 631 C C . ALA A 1 81 ? -0.651 -3.407 -4.918 1.00 79.19 81 ALA A C 1
ATOM 633 O O . ALA A 1 81 ? -0.031 -4.200 -4.212 1.00 79.19 81 ALA A O 1
ATOM 634 N N . THR A 1 82 ? -0.573 -3.447 -6.250 1.00 81.88 82 THR A N 1
ATOM 635 C CA . THR A 1 82 ? 0.263 -4.411 -6.985 1.00 81.88 82 THR A CA 1
ATOM 636 C C . THR A 1 82 ? 1.750 -4.192 -6.705 1.00 81.88 82 THR A C 1
ATOM 638 O O . THR A 1 82 ? 2.472 -5.134 -6.374 1.00 81.88 82 THR A O 1
ATOM 641 N N . ILE A 1 83 ? 2.207 -2.939 -6.806 1.00 78.06 83 ILE A N 1
ATOM 642 C CA . ILE A 1 83 ? 3.598 -2.565 -6.518 1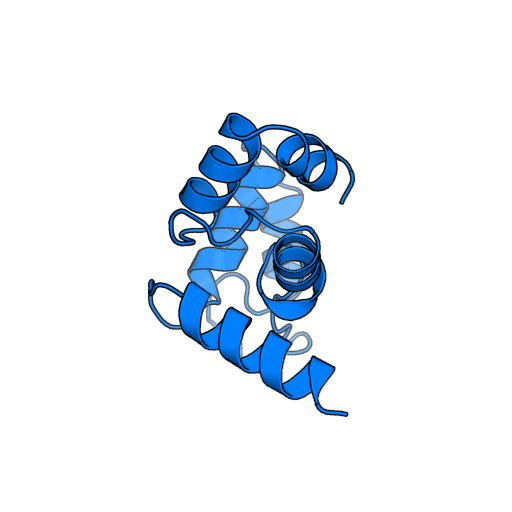.00 78.06 83 ILE A CA 1
ATOM 643 C C .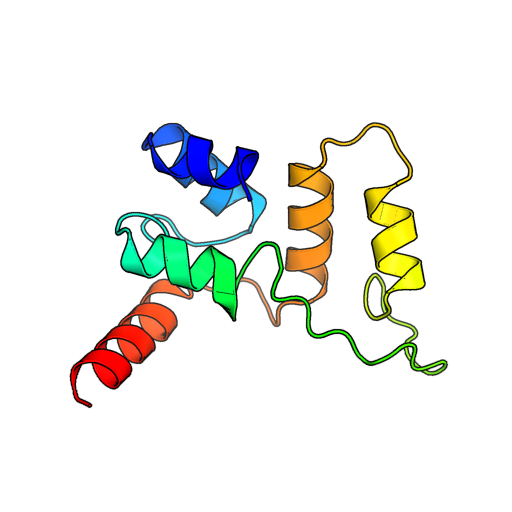 ILE A 1 83 ? 3.948 -2.918 -5.069 1.00 78.06 83 ILE A C 1
ATOM 645 O O . ILE A 1 83 ? 5.014 -3.473 -4.812 1.00 78.06 83 ILE A O 1
ATOM 649 N N . TYR A 1 84 ? 3.031 -2.644 -4.141 1.00 76.94 84 TYR A N 1
ATOM 650 C CA . TYR A 1 84 ? 3.183 -2.954 -2.727 1.00 76.94 84 TYR A CA 1
ATOM 651 C C . TYR A 1 84 ? 3.379 -4.454 -2.475 1.00 76.94 84 TYR A C 1
ATOM 653 O O . TYR A 1 84 ? 4.393 -4.862 -1.912 1.00 76.94 84 TYR A O 1
ATOM 661 N N . LYS A 1 85 ? 2.457 -5.289 -2.969 1.00 75.50 85 LYS A N 1
ATOM 662 C CA . LYS A 1 85 ? 2.495 -6.750 -2.790 1.00 75.50 85 LYS A CA 1
ATOM 663 C C . LYS A 1 85 ? 3.742 -7.401 -3.390 1.00 75.50 85 LYS A C 1
ATOM 665 O O . LYS A 1 85 ? 4.213 -8.403 -2.870 1.00 75.50 85 LYS A O 1
ATOM 670 N N . THR A 1 86 ? 4.284 -6.827 -4.461 1.00 75.00 86 THR A N 1
ATOM 671 C CA . THR A 1 86 ? 5.483 -7.351 -5.137 1.00 75.00 86 THR A CA 1
ATOM 672 C C . THR A 1 86 ? 6.771 -7.062 -4.357 1.00 75.00 86 THR A C 1
ATOM 674 O O . THR A 1 86 ? 7.728 -7.825 -4.448 1.00 75.00 86 THR A O 1
ATOM 677 N N . ASN A 1 87 ? 6.804 -5.972 -3.584 1.00 67.50 87 ASN A N 1
ATOM 678 C CA . ASN A 1 87 ? 8.006 -5.507 -2.886 1.00 67.50 87 ASN A CA 1
ATOM 679 C C . ASN A 1 87 ? 8.040 -5.860 -1.389 1.00 67.50 87 ASN A C 1
ATOM 681 O O . ASN A 1 87 ? 9.062 -5.642 -0.737 1.00 67.50 87 ASN A O 1
ATOM 685 N N . LYS A 1 88 ? 6.954 -6.404 -0.827 1.00 65.69 88 LYS A N 1
ATOM 686 C CA . LYS A 1 88 ? 6.896 -6.816 0.580 1.00 65.69 88 LYS A CA 1
ATOM 687 C C . LYS A 1 88 ? 7.321 -8.282 0.775 1.00 65.69 88 LYS A C 1
ATOM 689 O O . LYS A 1 88 ? 6.900 -9.150 0.008 1.00 65.69 88 LYS A O 1
ATOM 694 N N . PRO A 1 89 ? 8.131 -8.589 1.806 1.00 50.91 89 PRO A N 1
ATOM 695 C CA . PRO A 1 89 ? 8.486 -9.961 2.152 1.00 50.91 89 PRO A CA 1
ATOM 696 C C . PRO A 1 89 ? 7.288 -10.672 2.794 1.00 50.91 89 PRO A C 1
ATOM 698 O O . PRO A 1 89 ? 6.982 -10.387 3.940 1.00 50.91 89 PRO A O 1
ATOM 701 N N . ALA A 1 90 ? 6.669 -11.594 2.046 1.00 52.09 90 ALA A N 1
ATOM 702 C CA . ALA A 1 90 ? 5.567 -12.498 2.411 1.00 52.09 90 ALA A CA 1
ATOM 703 C C . ALA A 1 90 ? 4.303 -11.855 3.051 1.00 52.09 90 ALA A C 1
ATOM 705 O O . ALA A 1 90 ? 4.385 -11.018 3.942 1.00 52.09 90 ALA A O 1
ATOM 706 N N . PRO A 1 91 ? 3.089 -12.264 2.641 1.00 49.38 91 PRO A N 1
ATOM 707 C CA . PRO A 1 91 ? 1.871 -11.831 3.322 1.00 49.38 91 PRO A CA 1
ATOM 708 C C . PRO A 1 91 ? 1.874 -12.321 4.779 1.00 49.38 91 PRO A C 1
ATOM 710 O O . PRO A 1 91 ? 2.053 -13.510 5.040 1.00 49.38 91 PRO A O 1
ATOM 713 N N . GLY A 1 92 ? 1.670 -11.407 5.725 1.00 55.78 92 GLY A N 1
ATOM 714 C CA . GLY A 1 92 ? 1.590 -11.694 7.156 1.00 55.78 92 GLY A CA 1
ATOM 715 C C . GLY A 1 92 ? 0.948 -10.526 7.900 1.00 55.78 92 GLY A C 1
ATOM 716 O O . GLY A 1 92 ? 1.040 -9.385 7.452 1.00 55.78 92 GLY A O 1
ATOM 717 N N . CYS A 1 93 ? 0.263 -10.805 9.011 1.00 56.41 93 CYS A N 1
ATOM 718 C CA . CYS A 1 93 ? -0.373 -9.764 9.815 1.00 56.41 93 CYS A CA 1
ATOM 719 C C . CYS A 1 93 ? 0.677 -8.879 10.479 1.00 56.41 93 CYS A C 1
ATOM 721 O O . CYS A 1 93 ? 1.314 -9.276 11.452 1.00 56.41 93 CYS A O 1
ATOM 723 N N . TYR A 1 94 ? 0.839 -7.664 9.954 1.00 58.16 94 TYR A N 1
ATOM 724 C CA . TYR A 1 94 ? 1.764 -6.671 10.492 1.00 58.16 94 TYR A CA 1
ATOM 725 C C . TYR A 1 94 ? 1.204 -5.944 11.714 1.00 58.16 94 TYR A C 1
ATOM 727 O O . TYR A 1 94 ? 1.972 -5.231 12.352 1.00 58.16 94 TYR A O 1
ATOM 735 N N . ALA A 1 95 ? -0.069 -6.151 12.079 1.00 53.25 95 ALA A N 1
ATOM 736 C CA . ALA A 1 95 ? -0.714 -5.567 13.258 1.00 53.25 95 ALA A CA 1
ATOM 737 C C . ALA A 1 95 ? 0.196 -5.555 14.487 1.00 53.25 95 ALA A C 1
ATOM 739 O O . ALA A 1 95 ? 0.316 -4.546 15.170 1.00 53.25 95 ALA A O 1
ATOM 740 N N . GLU A 1 96 ? 0.855 -6.679 14.765 1.00 52.38 96 GLU A N 1
ATOM 741 C CA . GLU A 1 96 ? 1.673 -6.851 15.961 1.00 52.38 96 GLU A CA 1
ATOM 742 C C . GLU A 1 96 ? 3.025 -6.134 15.840 1.00 52.38 96 GLU A C 1
ATOM 744 O O . GLU A 1 96 ? 3.432 -5.439 16.764 1.00 52.38 96 GLU A O 1
ATOM 749 N N . ALA A 1 97 ? 3.678 -6.188 14.674 1.00 55.84 97 ALA A N 1
ATOM 750 C CA . ALA A 1 97 ? 4.916 -5.448 14.417 1.00 55.84 97 ALA A CA 1
ATOM 751 C C . ALA A 1 97 ? 4.695 -3.922 14.396 1.00 55.84 97 ALA A C 1
ATOM 753 O O . ALA A 1 97 ? 5.478 -3.177 14.982 1.00 55.84 97 ALA A O 1
ATOM 754 N N . LEU A 1 98 ? 3.601 -3.463 13.779 1.00 56.22 98 LEU A N 1
ATOM 755 C CA . LEU A 1 98 ? 3.174 -2.062 13.759 1.00 56.22 98 LEU A CA 1
ATOM 756 C C . LEU A 1 98 ? 2.806 -1.575 15.161 1.00 56.22 98 LEU A C 1
ATOM 758 O O . LEU A 1 98 ? 3.257 -0.507 15.566 1.00 56.22 98 LEU A O 1
ATOM 762 N N . ARG A 1 99 ? 2.043 -2.364 15.931 1.00 59.41 99 ARG A N 1
ATOM 763 C CA . ARG A 1 99 ? 1.737 -2.053 17.338 1.00 59.41 99 ARG A CA 1
ATOM 764 C C . ARG A 1 99 ? 3.007 -1.976 18.181 1.00 59.41 99 ARG A C 1
ATOM 766 O O . ARG A 1 99 ? 3.152 -1.015 18.924 1.00 59.41 99 ARG A O 1
ATOM 773 N N . ASN A 1 100 ? 3.940 -2.914 18.021 1.00 56.06 100 ASN A N 1
ATOM 774 C CA . ASN A 1 100 ? 5.212 -2.903 18.746 1.00 56.06 100 ASN A CA 1
ATOM 775 C C . ASN A 1 100 ? 6.064 -1.675 18.391 1.00 56.06 100 ASN A C 1
ATOM 777 O O . ASN A 1 100 ? 6.651 -1.067 19.280 1.00 56.06 100 ASN A O 1
ATOM 781 N N . MET A 1 101 ? 6.081 -1.255 17.121 1.00 55.59 101 MET 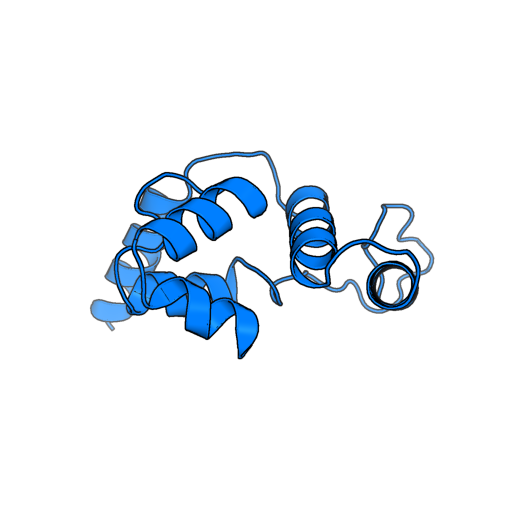A N 1
ATOM 782 C CA . MET A 1 101 ? 6.710 0.005 16.708 1.00 55.59 101 MET A CA 1
ATOM 783 C C . MET A 1 101 ? 6.032 1.232 17.330 1.00 55.59 101 MET A C 1
ATOM 785 O O . MET A 1 101 ? 6.729 2.134 17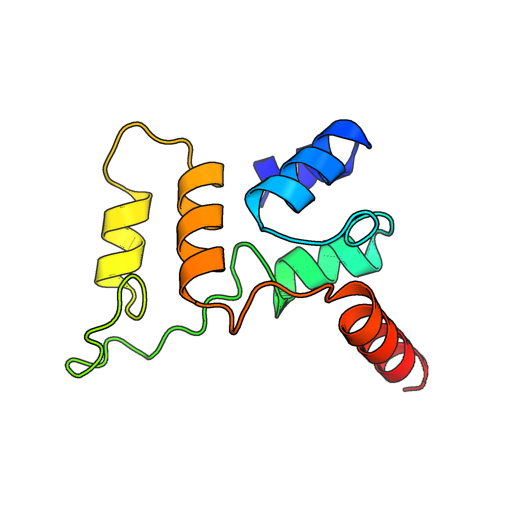.779 1.00 55.59 101 MET A O 1
ATOM 789 N N . ILE A 1 102 ? 4.694 1.279 17.378 1.00 56.62 102 ILE A N 1
ATOM 790 C CA . ILE A 1 102 ? 3.960 2.375 18.034 1.00 56.62 102 ILE A CA 1
ATOM 791 C C . ILE A 1 102 ? 4.313 2.445 19.518 1.00 56.62 102 ILE A C 1
ATOM 793 O O . ILE A 1 102 ? 4.512 3.541 20.028 1.00 56.62 102 ILE A O 1
ATOM 797 N N . THR A 1 103 ? 4.370 1.303 20.207 1.00 56.59 103 THR A N 1
ATOM 798 C CA . THR A 1 103 ? 4.754 1.252 21.622 1.00 56.59 103 THR A CA 1
ATOM 799 C C . THR A 1 103 ? 6.164 1.806 21.815 1.00 56.59 103 THR A C 1
ATOM 801 O O . THR A 1 103 ? 6.338 2.725 22.603 1.00 56.59 103 THR A O 1
ATOM 804 N N . LEU A 1 104 ? 7.135 1.357 21.013 1.00 53.84 104 LEU A N 1
ATOM 805 C CA . LEU A 1 104 ? 8.513 1.859 21.077 1.00 53.84 104 LEU A CA 1
ATOM 806 C C . LEU A 1 104 ? 8.621 3.369 20.810 1.00 53.84 104 LEU A C 1
ATOM 808 O O . LEU A 1 104 ? 9.417 4.037 21.449 1.00 53.84 104 LEU A O 1
ATOM 812 N N . LEU A 1 105 ? 7.813 3.915 19.896 1.00 48.12 105 LEU A N 1
ATOM 813 C CA . LEU A 1 105 ? 7.797 5.350 19.579 1.00 48.12 105 LEU A CA 1
ATOM 814 C C . LEU A 1 105 ? 7.065 6.216 20.618 1.00 48.12 105 LEU A C 1
ATOM 816 O O . LEU A 1 105 ? 7.155 7.436 20.543 1.00 48.12 105 LEU A O 1
ATOM 820 N N . LYS A 1 106 ? 6.278 5.614 21.518 1.00 52.97 106 LYS A N 1
ATOM 821 C CA . LYS A 1 106 ? 5.573 6.316 22.605 1.00 52.97 106 LYS A CA 1
ATOM 822 C C . LYS A 1 106 ? 6.363 6.334 23.915 1.00 52.97 106 LYS A C 1
ATOM 824 O O . LYS A 1 106 ? 6.015 7.119 24.793 1.00 52.97 106 LYS A O 1
ATOM 829 N N . ASP A 1 107 ? 7.354 5.453 24.039 1.00 50.34 107 ASP A N 1
ATOM 830 C CA . ASP A 1 107 ? 8.209 5.317 25.220 1.00 50.34 107 ASP A CA 1
ATOM 831 C C . ASP A 1 107 ? 9.483 6.201 25.152 1.00 50.34 107 ASP A C 1
ATOM 833 O O . ASP A 1 107 ? 10.224 6.255 26.135 1.00 50.34 107 ASP A O 1
ATOM 837 N N . ASP A 1 108 ? 9.700 6.918 24.038 1.00 41.75 108 ASP A N 1
ATOM 838 C CA . ASP A 1 108 ? 10.678 8.016 23.850 1.00 41.75 108 ASP A CA 1
ATOM 839 C C . ASP A 1 108 ? 9.988 9.397 23.917 1.00 41.75 108 ASP A C 1
ATOM 841 O O . ASP A 1 108 ? 10.619 10.360 24.420 1.00 41.75 108 ASP A O 1
#

Foldseek 3Di:
DVVLVVLLVDLNSVVVLCVLQLEDRPQSVDPLSSVCCVPCQFLPNQPAPDVPPPPPFQLNHPVNLVCLCVDDDDDNSNSSSVSRVRRDDDRDHCSVVSVVVVVVVVVD

Sequence (108 aa):
HLAIGMKFGSQEGRRELESKFGLCEGDLETPELQILFTLYDGATGVKLEYNDPLCEKDYCNIKKICAKLTKGKESLLDKLATIYKTNKPAPGCYAEALRNMITLLKDD

pLDDT: mean 71.87, std 13.21, range [41.75, 92.81]

Organism: Oxyrrhis marina (NCBI:txid2969)

Radius of gyration: 14.62 Å; chains: 1; bounding box: 37×25×44 Å

Secondary structure (DSSP, 8-state):
-HHHHHHHTSHHHHHHHHHHHTPPTTTTSSHHHHHHHHHTSSTT-----TT-TT--STT-SHHHHHHHHHSSSS-HHHHHHHHHHHHSSS---THHHHHHHHHHHH--